Protein AF-A0A2S8FKN6-F1 (afdb_monomer_lite)

Secondary structure (DSSP, 8-state):
----HHHHT-HHHHHHHHHHHHHHHHHHHHHHHHHHHHHHHHHHS-PPPPPPHHHHHHHHHHHHSPPPTTSPPPPHHHHHHHHHHHHH-TTT-TT-HHHHHHHHHHHHHHHHHHHHHHHHS-HHHHHHHHHHHTTS-TTT-HHHHHHHHHHHHHHHHHHT-HHHHHHHHHHHHHS------

Sequence (181 aa):
MKINKPAIRSAKFQVSLMAGAIVGAAVLAIVAIMVREVFFEKYVHETFPPITTNISERAEHLLQFPPPVTAQPISANEVDALYDFYLQNQKFDPKGRLAAQLFATNSEHTFERCCRTLVIGDYDQRRRALRMLSFANINQHPTEIRRLLDYARRKAERRSEDDLVSVADQLLAQIPQGTTP

Organism: NCBI:txid124

pLDDT: mean 87.01, std 11.98, range [43.06, 98.06]

Radius of gyration: 25.17 Å; chains: 1; bounding box: 73×27×74 Å

Foldseek 3Di:
DDDDPVVCVDPVNVVVVVVVVVVVVVVVVVVCVVVCCVPCLVVQADDFDDQDPVLVVVLVCCVVDPDPPPDDQQDLVSLSNNLSVQLVDVPSCPPLSSLLSSCVRPVPSLLVVLLSCLVRHDPSSVVSSLVSLLSHDCVVCVPSSLVSLVVSLVVCVVVVVVVSVVSSVVSNVVRPPPDDD

Structure (mmCIF, N/CA/C/O backbone):
data_AF-A0A2S8FKN6-F1
#
_entry.id   AF-A0A2S8FKN6-F1
#
loop_
_atom_site.group_PDB
_atom_site.id
_atom_site.type_symbol
_atom_site.label_atom_id
_atom_site.label_alt_id
_atom_site.label_comp_id
_atom_site.label_asym_id
_atom_site.label_entity_id
_atom_site.label_seq_id
_atom_site.pdbx_PDB_ins_code
_atom_site.Cartn_x
_atom_site.Cartn_y
_atom_site.Cartn_z
_atom_site.occupancy
_atom_site.B_iso_or_equiv
_atom_site.auth_seq_id
_atom_site.auth_comp_id
_atom_site.auth_asym_id
_atom_site.auth_atom_id
_atom_site.pdbx_PDB_model_num
ATOM 1 N N . MET A 1 1 ? 46.612 9.995 -34.945 1.00 48.16 1 MET A N 1
ATOM 2 C CA . MET A 1 1 ? 46.085 9.126 -36.022 1.00 48.16 1 MET A CA 1
ATOM 3 C C . MET A 1 1 ? 45.517 10.023 -37.126 1.00 48.16 1 MET A C 1
ATOM 5 O O . MET A 1 1 ? 44.559 10.735 -36.865 1.00 48.16 1 MET A O 1
ATOM 9 N N . LYS A 1 2 ? 46.163 10.118 -38.302 1.00 59.25 2 LYS A N 1
ATOM 10 C CA . LYS A 1 2 ? 45.696 10.974 -39.416 1.00 59.25 2 LYS A CA 1
ATOM 11 C C . LYS A 1 2 ? 44.563 10.251 -40.151 1.00 59.25 2 LYS A C 1
ATOM 13 O O . LYS A 1 2 ? 44.811 9.245 -40.805 1.00 59.25 2 LYS A O 1
ATOM 18 N N . ILE A 1 3 ? 43.327 10.730 -40.017 1.00 65.50 3 ILE A N 1
ATOM 19 C CA . ILE A 1 3 ? 42.176 10.144 -40.714 1.00 65.50 3 ILE A CA 1
ATOM 20 C C . ILE A 1 3 ? 42.219 10.599 -42.178 1.00 65.50 3 ILE A C 1
ATOM 22 O O . ILE A 1 3 ? 42.126 11.792 -42.474 1.00 65.50 3 ILE A O 1
ATOM 26 N N . ASN A 1 4 ? 42.382 9.654 -43.104 1.00 75.81 4 ASN A N 1
ATOM 27 C CA . ASN A 1 4 ? 42.387 9.939 -44.536 1.00 75.81 4 ASN A CA 1
ATOM 28 C C . ASN A 1 4 ? 40.990 10.394 -44.992 1.00 75.81 4 ASN A C 1
ATOM 30 O O . ASN A 1 4 ? 40.037 9.617 -44.980 1.00 75.81 4 ASN A O 1
ATOM 34 N N . LYS A 1 5 ? 40.884 11.647 -45.456 1.00 69.31 5 LYS A N 1
ATOM 35 C CA . LYS A 1 5 ? 39.651 12.268 -45.982 1.00 69.31 5 LYS A CA 1
ATOM 36 C C . LYS A 1 5 ? 38.851 11.413 -46.990 1.00 69.31 5 LYS A C 1
ATOM 38 O O . LYS A 1 5 ? 37.625 11.438 -46.892 1.00 69.31 5 LYS A O 1
ATOM 43 N N . PRO A 1 6 ? 39.455 10.640 -47.922 1.00 69.12 6 PRO A N 1
ATOM 44 C CA . PRO A 1 6 ? 38.672 9.790 -48.826 1.00 69.12 6 PRO A CA 1
ATOM 45 C C . PRO A 1 6 ? 38.021 8.582 -48.131 1.00 69.12 6 PRO A C 1
ATOM 47 O O . PRO A 1 6 ? 36.965 8.137 -48.570 1.00 69.12 6 PRO A O 1
ATOM 50 N N . ALA A 1 7 ? 38.579 8.087 -47.021 1.00 61.91 7 ALA A N 1
ATOM 51 C CA . ALA A 1 7 ? 38.004 6.962 -46.278 1.00 61.91 7 ALA A CA 1
ATOM 52 C C . ALA A 1 7 ? 36.680 7.334 -45.583 1.00 61.91 7 ALA A C 1
ATOM 54 O O . ALA A 1 7 ? 35.780 6.504 -45.488 1.00 61.91 7 ALA A O 1
ATOM 55 N N . ILE A 1 8 ? 36.526 8.603 -45.184 1.00 62.19 8 ILE A N 1
ATOM 56 C CA . ILE A 1 8 ? 35.313 9.142 -44.542 1.00 62.19 8 ILE A CA 1
ATOM 57 C C . ILE A 1 8 ? 34.116 9.169 -45.514 1.00 62.19 8 ILE A C 1
ATOM 59 O O . ILE A 1 8 ? 32.965 9.089 -45.090 1.00 62.19 8 ILE A O 1
ATOM 63 N N . ARG A 1 9 ? 34.369 9.251 -46.828 1.00 74.56 9 ARG A N 1
ATOM 64 C CA . ARG A 1 9 ? 33.327 9.260 -47.873 1.00 74.56 9 ARG A CA 1
ATOM 65 C C . ARG A 1 9 ? 32.947 7.866 -48.381 1.00 74.56 9 ARG A C 1
ATOM 67 O O . ARG A 1 9 ? 32.115 7.757 -49.274 1.00 74.56 9 ARG A O 1
ATOM 74 N N . SER A 1 10 ? 33.547 6.804 -47.846 1.00 83.06 10 SER A N 1
ATOM 75 C CA . SER A 1 10 ? 33.195 5.438 -48.231 1.00 83.06 10 SER A CA 1
ATOM 76 C C . SER A 1 10 ? 31.841 5.044 -47.640 1.00 83.06 10 SER A C 1
ATOM 78 O O . SER A 1 10 ? 31.646 5.140 -46.428 1.00 83.06 10 SER A O 1
ATOM 80 N N . ALA A 1 11 ? 30.936 4.525 -48.474 1.00 82.69 11 ALA A N 1
ATOM 81 C CA . ALA A 1 11 ? 29.628 4.030 -48.036 1.00 82.69 11 ALA A CA 1
ATOM 82 C C . ALA A 1 11 ? 29.749 2.983 -46.912 1.00 82.69 11 ALA A C 1
ATOM 84 O O . ALA A 1 11 ? 28.990 3.011 -45.948 1.00 82.69 11 ALA A O 1
ATOM 85 N N . LYS A 1 12 ? 30.767 2.111 -46.972 1.00 84.00 12 LYS A N 1
ATOM 86 C CA . LYS A 1 12 ? 31.028 1.110 -45.921 1.00 84.00 12 LYS A CA 1
ATOM 87 C C . LYS A 1 12 ? 31.374 1.757 -44.579 1.00 84.00 12 LYS A C 1
ATOM 89 O O . LYS A 1 12 ? 30.939 1.281 -43.535 1.00 84.00 12 LYS A O 1
ATOM 94 N N . PHE A 1 13 ? 32.146 2.844 -44.606 1.00 84.12 13 PHE A N 1
ATOM 95 C CA . PHE A 1 13 ? 32.510 3.578 -43.396 1.00 84.12 13 PHE A CA 1
ATOM 96 C C . PHE A 1 13 ? 31.301 4.315 -42.808 1.00 84.12 13 PHE A C 1
ATOM 98 O O . PHE A 1 13 ? 31.081 4.248 -41.604 1.00 84.12 13 PHE A O 1
ATOM 105 N N . GLN A 1 14 ? 30.479 4.946 -43.652 1.00 85.94 14 GLN A N 1
ATOM 106 C CA . GLN A 1 14 ? 29.254 5.627 -43.217 1.00 85.94 14 GLN A CA 1
ATOM 107 C C . GLN A 1 14 ? 28.244 4.661 -42.583 1.00 85.94 14 GLN A C 1
ATOM 109 O O . GLN A 1 14 ? 27.718 4.951 -41.512 1.00 85.94 14 GLN A O 1
ATOM 114 N N . VAL A 1 15 ? 28.033 3.486 -43.188 1.00 90.44 15 VAL A N 1
ATOM 115 C CA . VAL A 1 15 ? 27.159 2.440 -42.627 1.00 90.44 15 VAL A CA 1
ATOM 116 C C . VAL A 1 15 ? 27.703 1.920 -41.296 1.00 90.44 15 VAL A C 1
ATOM 118 O O . VAL A 1 15 ? 26.944 1.798 -40.340 1.00 90.44 15 VAL A O 1
ATOM 121 N N . SER A 1 16 ? 29.014 1.669 -41.200 1.00 90.69 16 SER A N 1
ATOM 122 C CA . SER A 1 16 ? 29.651 1.239 -39.946 1.00 90.69 16 SER A CA 1
ATOM 123 C C . SER A 1 16 ? 29.496 2.283 -38.833 1.00 90.69 16 SER A C 1
ATOM 125 O O . SER A 1 16 ? 29.167 1.945 -37.698 1.00 90.69 16 SER A O 1
ATOM 127 N N . LEU A 1 17 ? 29.649 3.568 -39.167 1.00 89.56 17 LEU A N 1
ATOM 128 C CA . LEU A 1 17 ? 29.486 4.663 -38.215 1.00 89.56 17 LEU A CA 1
ATOM 129 C C . LEU A 1 17 ? 28.030 4.813 -37.748 1.00 89.56 17 LEU A C 1
ATOM 131 O O . LEU A 1 17 ? 27.798 4.984 -36.553 1.00 89.56 17 LEU A O 1
ATOM 135 N N . MET A 1 18 ? 27.050 4.688 -38.652 1.00 92.62 18 MET A N 1
ATOM 136 C CA . MET A 1 18 ? 25.630 4.672 -38.275 1.00 92.62 18 MET A CA 1
ATOM 137 C C . MET A 1 18 ? 25.290 3.472 -37.391 1.00 92.62 18 MET A C 1
ATOM 139 O O . MET A 1 18 ? 24.639 3.644 -36.364 1.00 92.62 18 MET A O 1
ATOM 143 N N . ALA A 1 19 ? 25.761 2.273 -37.746 1.00 93.38 19 ALA A N 1
ATOM 144 C CA . ALA A 1 19 ? 25.555 1.078 -36.935 1.00 93.38 19 ALA A CA 1
ATOM 145 C C . ALA A 1 19 ? 26.158 1.252 -35.533 1.00 93.38 19 ALA A C 1
ATOM 147 O O . ALA A 1 19 ? 25.482 0.993 -34.541 1.00 93.38 19 ALA A O 1
ATOM 148 N N . GLY A 1 20 ? 27.385 1.773 -35.438 1.00 95.62 20 GLY A N 1
ATOM 149 C CA . GLY A 1 20 ? 28.032 2.076 -34.162 1.00 95.62 20 GLY A CA 1
ATOM 150 C C . GLY A 1 20 ? 27.253 3.090 -33.322 1.00 95.62 20 GLY A C 1
ATOM 151 O O . GLY A 1 20 ? 27.083 2.882 -32.124 1.00 95.62 20 GLY A O 1
ATOM 152 N N . ALA A 1 21 ? 26.722 4.148 -33.941 1.00 94.31 21 ALA A N 1
ATOM 153 C CA . ALA A 1 21 ? 25.899 5.138 -33.249 1.00 94.31 21 ALA A CA 1
ATOM 154 C C . ALA A 1 21 ? 24.586 4.536 -32.718 1.00 94.31 21 ALA A C 1
ATOM 156 O O . ALA A 1 21 ? 24.214 4.799 -31.576 1.00 94.31 21 ALA A O 1
ATOM 157 N N . ILE A 1 22 ? 23.913 3.695 -33.511 1.00 95.25 22 ILE A N 1
ATOM 158 C CA . ILE A 1 22 ? 22.673 3.014 -33.107 1.00 95.25 22 ILE A CA 1
ATOM 159 C C . ILE A 1 22 ? 22.940 2.049 -31.950 1.00 95.25 22 ILE A C 1
ATOM 161 O O . ILE A 1 22 ? 22.231 2.085 -30.945 1.00 95.25 22 ILE A O 1
ATOM 165 N N . VAL A 1 23 ? 23.981 1.218 -32.060 1.00 96.50 23 VAL A N 1
ATOM 166 C CA . VAL A 1 23 ? 24.373 0.289 -30.991 1.00 96.50 23 VAL A CA 1
ATOM 167 C C . VAL A 1 23 ? 24.740 1.060 -29.725 1.00 96.50 23 VAL A C 1
ATOM 169 O O . VAL A 1 23 ? 24.262 0.721 -28.646 1.00 96.50 23 VAL A O 1
ATOM 172 N N . GLY A 1 24 ? 25.519 2.138 -29.846 1.00 96.12 24 GLY A N 1
ATOM 173 C CA . GLY A 1 24 ? 25.870 2.999 -28.718 1.00 96.12 24 GLY A CA 1
ATOM 174 C C . GLY A 1 24 ? 24.646 3.614 -28.035 1.00 96.12 24 GLY A C 1
ATOM 175 O O . GLY A 1 24 ? 24.559 3.596 -26.810 1.00 96.12 24 GLY A O 1
ATOM 176 N N . ALA A 1 25 ? 23.668 4.094 -28.809 1.00 95.62 25 ALA A N 1
ATOM 177 C CA . ALA A 1 25 ? 22.418 4.629 -28.274 1.00 95.62 25 ALA A CA 1
ATOM 178 C C . ALA A 1 25 ? 21.583 3.555 -27.557 1.00 95.62 25 ALA A C 1
ATOM 180 O O . ALA A 1 25 ? 21.073 3.809 -26.468 1.00 95.62 25 ALA A O 1
ATOM 181 N N . ALA A 1 26 ? 21.482 2.350 -28.125 1.00 95.19 26 ALA A N 1
ATOM 182 C CA . ALA A 1 26 ? 20.774 1.235 -27.500 1.00 95.19 26 ALA A CA 1
ATOM 183 C C . ALA A 1 26 ? 21.429 0.820 -26.173 1.00 95.19 26 ALA A C 1
ATOM 185 O O . ALA A 1 26 ? 20.739 0.652 -25.169 1.00 95.19 26 ALA A O 1
ATOM 186 N N . VAL A 1 27 ? 22.762 0.726 -26.140 1.00 96.00 27 VAL A N 1
ATOM 187 C CA . VAL A 1 27 ? 23.516 0.428 -24.914 1.00 96.00 27 VAL A CA 1
ATOM 188 C C . VAL A 1 27 ? 23.299 1.517 -23.864 1.00 96.00 27 VAL A C 1
ATOM 190 O O . VAL A 1 27 ? 22.996 1.195 -22.719 1.00 96.00 27 VAL A O 1
ATOM 193 N N . LEU A 1 28 ? 23.384 2.798 -24.239 1.00 94.31 28 LEU A N 1
ATOM 194 C CA . LEU A 1 28 ? 23.114 3.907 -23.320 1.00 94.31 28 LEU A CA 1
ATOM 195 C C 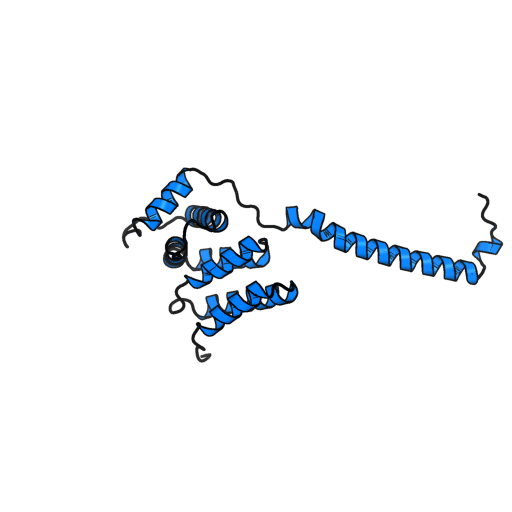. LEU A 1 28 ? 21.683 3.879 -22.776 1.00 94.31 28 LEU A C 1
ATOM 197 O O . LEU A 1 28 ? 21.492 4.141 -21.593 1.00 94.31 28 LEU A O 1
ATOM 201 N N . ALA A 1 29 ? 20.691 3.533 -23.599 1.00 91.88 29 ALA A N 1
ATOM 202 C CA . ALA A 1 29 ? 19.306 3.398 -23.156 1.00 91.88 29 ALA A CA 1
ATOM 203 C C . ALA A 1 29 ? 19.140 2.260 -22.137 1.00 91.88 29 ALA A C 1
ATOM 205 O O . ALA A 1 29 ? 18.511 2.459 -21.101 1.00 91.88 29 ALA A O 1
ATOM 206 N N . ILE A 1 30 ? 19.749 1.096 -22.388 1.00 90.69 30 ILE A N 1
ATOM 207 C CA . ILE A 1 30 ? 19.734 -0.038 -21.452 1.00 90.69 30 ILE A CA 1
ATOM 208 C C . ILE A 1 30 ? 20.411 0.351 -20.136 1.00 90.69 30 ILE A C 1
ATOM 210 O O . ILE A 1 30 ? 19.827 0.167 -19.071 1.00 90.69 30 ILE A O 1
ATOM 214 N N . VAL A 1 31 ? 21.605 0.948 -20.199 1.00 89.75 31 VAL A N 1
ATOM 215 C CA . VAL A 1 31 ? 22.325 1.420 -19.008 1.00 89.75 31 VAL A CA 1
ATOM 216 C C . VAL A 1 31 ? 21.492 2.453 -18.255 1.00 89.75 31 VAL A C 1
ATOM 218 O O . VAL A 1 31 ? 21.378 2.353 -17.041 1.00 89.75 31 VAL A O 1
ATOM 221 N N . ALA A 1 32 ? 20.856 3.405 -18.941 1.00 86.94 32 ALA A N 1
ATOM 222 C CA . ALA A 1 32 ? 19.989 4.389 -18.301 1.00 86.94 32 ALA A CA 1
ATOM 223 C C . ALA A 1 32 ? 18.798 3.734 -17.589 1.00 86.94 32 ALA A C 1
ATOM 225 O O . ALA A 1 32 ? 18.455 4.164 -16.494 1.00 86.94 32 ALA A O 1
ATOM 226 N N . ILE A 1 33 ? 18.196 2.686 -18.161 1.00 84.00 33 ILE A N 1
ATOM 227 C CA . ILE A 1 33 ? 17.120 1.922 -17.513 1.00 84.00 33 ILE A CA 1
ATOM 228 C C . ILE A 1 33 ? 17.646 1.187 -16.272 1.00 84.00 33 ILE A C 1
ATOM 230 O O . ILE A 1 33 ? 17.053 1.321 -15.206 1.00 84.00 33 ILE A O 1
ATOM 234 N N . MET A 1 34 ? 18.785 0.494 -16.369 1.00 82.06 34 MET A N 1
ATOM 235 C CA . MET A 1 34 ? 19.375 -0.235 -15.234 1.00 82.06 34 MET A CA 1
ATOM 236 C C . MET A 1 34 ? 19.823 0.704 -14.103 1.00 82.06 34 MET A C 1
ATOM 238 O O . MET A 1 34 ? 19.629 0.426 -12.925 1.00 82.06 34 MET A O 1
ATOM 242 N N . VAL A 1 35 ? 20.413 1.847 -14.455 1.00 82.00 35 VAL A N 1
ATOM 243 C CA . VAL A 1 35 ? 20.873 2.865 -13.502 1.00 82.00 35 VAL A CA 1
ATOM 244 C C . VAL A 1 35 ? 19.690 3.638 -12.918 1.00 82.00 35 VAL A C 1
ATOM 246 O O . VAL A 1 35 ? 19.781 4.126 -11.791 1.00 82.00 35 VAL A O 1
ATOM 249 N N . ARG A 1 36 ? 18.568 3.738 -13.648 1.00 75.56 36 ARG A N 1
ATOM 250 C CA . ARG A 1 36 ? 17.374 4.438 -13.172 1.00 75.56 36 ARG A CA 1
ATOM 251 C C . ARG A 1 36 ? 16.835 3.808 -11.899 1.00 75.56 36 ARG A C 1
ATOM 253 O O . ARG A 1 36 ? 16.503 4.551 -10.983 1.00 75.56 36 ARG A O 1
ATOM 260 N N . GLU A 1 37 ? 16.766 2.484 -11.836 1.00 65.00 37 GLU A N 1
ATOM 261 C CA . GLU A 1 37 ? 16.341 1.786 -10.621 1.00 65.00 37 GLU A CA 1
ATOM 262 C C . GLU A 1 37 ? 17.295 2.125 -9.470 1.00 65.00 37 GLU A C 1
ATOM 264 O O . GLU A 1 37 ? 16.879 2.724 -8.487 1.00 65.00 37 GLU A O 1
ATOM 269 N N . VAL A 1 38 ? 18.605 1.945 -9.648 1.00 67.38 38 VAL A N 1
ATOM 270 C CA . VAL A 1 38 ? 19.590 2.181 -8.574 1.00 67.38 38 VAL A CA 1
ATOM 271 C C . VAL A 1 38 ? 19.610 3.629 -8.058 1.00 67.38 38 VAL A C 1
ATOM 273 O O . VAL A 1 38 ? 19.702 3.857 -6.851 1.00 67.38 38 VAL A O 1
ATOM 276 N N . PHE A 1 39 ? 19.547 4.627 -8.944 1.00 65.81 39 PHE A N 1
ATOM 277 C CA . PHE A 1 39 ? 19.651 6.032 -8.536 1.00 65.81 39 PHE A CA 1
ATOM 278 C C . PHE A 1 39 ? 18.315 6.641 -8.133 1.00 65.81 39 PHE A C 1
ATOM 280 O O . PHE A 1 39 ? 18.270 7.371 -7.146 1.00 65.81 39 PHE A O 1
ATOM 287 N N . PHE A 1 40 ? 17.236 6.386 -8.877 1.00 66.25 40 PHE A N 1
ATOM 288 C CA . PHE A 1 40 ? 15.959 7.042 -8.600 1.00 66.25 40 PHE A CA 1
ATOM 289 C C . PHE A 1 40 ? 15.163 6.333 -7.518 1.00 66.25 40 PHE A C 1
ATOM 291 O O . PHE A 1 40 ? 14.402 7.020 -6.845 1.00 66.25 40 PHE A O 1
ATOM 298 N N . GLU A 1 41 ? 15.349 5.033 -7.268 1.00 58.34 41 GLU A N 1
ATOM 299 C CA . GLU A 1 41 ? 14.644 4.368 -6.168 1.00 58.34 41 GLU A CA 1
ATOM 300 C C . GLU A 1 41 ? 14.886 5.080 -4.836 1.00 58.34 41 GLU A C 1
ATOM 302 O O . GLU A 1 41 ? 13.937 5.319 -4.096 1.00 58.34 41 GLU A O 1
ATOM 307 N N . LYS A 1 42 ? 16.111 5.535 -4.555 1.00 60.50 42 LYS A N 1
ATOM 308 C CA . LYS A 1 42 ? 16.391 6.263 -3.308 1.00 60.50 42 LYS A CA 1
ATOM 309 C C . LYS A 1 42 ? 15.614 7.582 -3.173 1.00 60.50 42 LYS A C 1
ATOM 311 O O . LYS A 1 42 ? 15.348 8.008 -2.054 1.00 60.50 42 LYS A O 1
ATOM 316 N N . TYR A 1 43 ? 15.275 8.235 -4.284 1.00 63.38 43 TYR A N 1
ATOM 317 C CA . TYR A 1 43 ? 14.593 9.537 -4.288 1.00 63.38 43 TYR A CA 1
ATOM 318 C C . TYR A 1 43 ? 13.092 9.450 -4.576 1.00 63.38 43 TYR A C 1
ATOM 320 O O . TYR A 1 43 ? 12.373 10.417 -4.343 1.00 63.38 43 TYR A O 1
ATOM 328 N N . VAL A 1 44 ? 12.622 8.323 -5.111 1.00 63.34 44 VAL A N 1
ATOM 329 C CA . VAL A 1 44 ? 11.212 8.094 -5.447 1.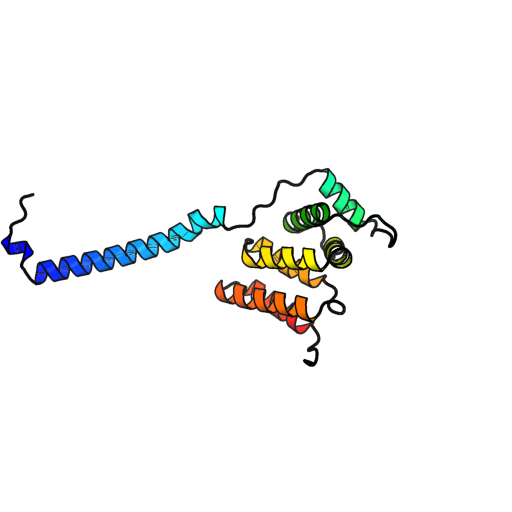00 63.34 44 VAL A CA 1
ATOM 330 C C . VAL A 1 44 ? 10.498 7.335 -4.334 1.00 63.34 44 VAL A C 1
ATOM 332 O O . VAL A 1 44 ? 9.300 7.548 -4.155 1.00 63.34 44 VAL A O 1
ATOM 335 N N . HIS A 1 45 ? 11.203 6.485 -3.581 1.00 69.94 45 HIS A N 1
ATOM 336 C CA . HIS A 1 45 ? 10.586 5.745 -2.489 1.00 69.94 45 HIS A CA 1
ATOM 337 C C . HIS A 1 45 ? 10.169 6.656 -1.341 1.00 69.94 45 HIS A C 1
ATOM 339 O O . HIS A 1 45 ? 10.867 7.599 -0.965 1.00 69.94 45 HIS A O 1
ATOM 345 N N . GLU A 1 46 ? 9.014 6.334 -0.769 1.00 74.44 46 GLU A N 1
ATOM 346 C CA . GLU A 1 46 ? 8.544 6.974 0.447 1.00 74.44 46 GLU A CA 1
ATOM 347 C C . GLU A 1 46 ? 9.524 6.693 1.592 1.00 74.44 46 GLU A C 1
ATOM 349 O O . GLU A 1 46 ? 9.740 5.544 1.986 1.00 74.44 46 GLU A O 1
ATOM 354 N N . THR A 1 47 ? 10.155 7.751 2.101 1.00 78.44 47 THR A N 1
ATOM 355 C CA . THR A 1 47 ? 11.007 7.684 3.284 1.00 78.44 47 THR A CA 1
ATOM 356 C C . THR A 1 47 ? 10.181 8.028 4.512 1.00 78.44 47 THR A C 1
ATOM 358 O O . THR A 1 47 ? 9.559 9.088 4.587 1.00 78.44 47 THR A O 1
ATOM 361 N N . PHE A 1 48 ? 10.186 7.125 5.488 1.00 78.19 48 PHE A N 1
ATOM 362 C CA . PHE A 1 48 ? 9.523 7.354 6.763 1.00 78.19 48 PHE A CA 1
ATOM 363 C C . PHE A 1 48 ? 10.523 7.891 7.791 1.00 78.19 48 PHE A C 1
ATOM 365 O O . PHE A 1 48 ? 11.657 7.399 7.853 1.00 78.19 48 PHE A O 1
ATOM 372 N N . PRO A 1 49 ? 10.143 8.899 8.593 1.00 80.31 49 PRO A N 1
ATOM 373 C CA . PRO A 1 49 ? 10.989 9.381 9.671 1.00 80.31 49 PRO A CA 1
ATOM 374 C C . PRO A 1 49 ? 11.201 8.282 10.728 1.00 80.31 49 PRO A C 1
ATOM 376 O O . PRO A 1 49 ? 10.359 7.385 10.873 1.00 80.31 49 PRO A O 1
ATOM 379 N N . PRO A 1 50 ? 12.311 8.341 11.488 1.00 82.38 50 PRO A N 1
ATOM 380 C CA . PRO A 1 50 ? 12.525 7.426 12.597 1.00 82.38 50 PRO A CA 1
ATOM 381 C C . PRO A 1 50 ? 11.394 7.562 13.620 1.00 82.38 50 PRO A C 1
ATOM 383 O O . PRO A 1 50 ? 10.962 8.667 13.957 1.00 82.38 50 PRO A O 1
ATOM 386 N N . ILE A 1 51 ? 10.929 6.4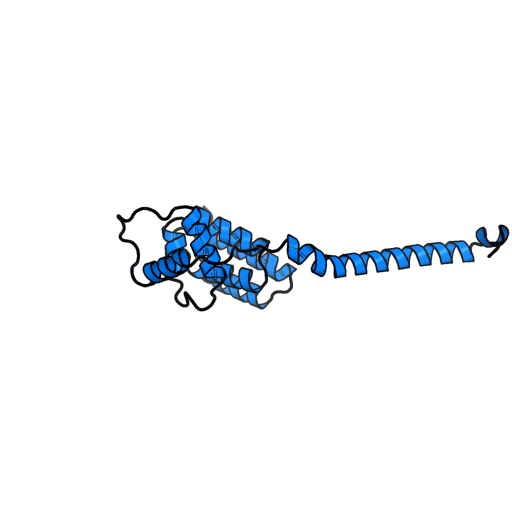20 14.120 1.00 82.19 51 ILE A N 1
ATOM 387 C CA . ILE A 1 51 ? 9.856 6.348 15.111 1.00 82.19 51 ILE A CA 1
ATOM 388 C C . ILE A 1 51 ? 10.322 6.995 16.416 1.00 82.19 51 ILE A C 1
ATOM 390 O O . ILE A 1 51 ? 11.366 6.637 16.963 1.00 82.19 51 ILE A O 1
ATOM 394 N N . THR A 1 52 ? 9.522 7.919 16.941 1.00 81.88 52 THR A N 1
ATOM 395 C CA . THR A 1 52 ? 9.730 8.486 18.276 1.00 81.88 52 THR A CA 1
ATOM 396 C C . THR A 1 52 ? 9.057 7.611 19.336 1.00 81.88 52 THR A C 1
ATOM 398 O O . THR A 1 52 ? 7.986 7.053 19.099 1.00 81.88 52 THR A O 1
ATOM 401 N N . THR A 1 53 ? 9.653 7.520 20.530 1.00 80.94 53 THR A N 1
ATOM 402 C CA . THR A 1 53 ? 9.147 6.687 21.642 1.00 80.94 53 THR A CA 1
ATOM 403 C C . THR A 1 53 ? 7.698 7.012 22.026 1.00 80.94 53 THR A C 1
ATOM 405 O O . THR A 1 53 ? 6.915 6.121 22.340 1.00 80.94 53 THR A O 1
ATOM 408 N N . ASN A 1 54 ? 7.304 8.284 21.920 1.00 89.19 54 ASN A N 1
ATOM 409 C CA . ASN A 1 54 ? 5.939 8.726 22.213 1.00 89.19 54 ASN A CA 1
ATOM 410 C C . ASN A 1 54 ? 4.908 8.060 21.278 1.00 89.19 54 ASN A C 1
ATOM 412 O O . ASN A 1 54 ? 3.850 7.619 21.716 1.00 89.19 54 ASN A O 1
ATOM 416 N N . ILE A 1 55 ? 5.232 7.908 19.991 1.00 90.56 55 ILE A N 1
ATOM 417 C CA . ILE A 1 55 ? 4.310 7.314 19.015 1.00 90.56 55 ILE A CA 1
ATOM 418 C C . ILE A 1 55 ? 4.167 5.807 19.219 1.00 90.56 55 ILE A C 1
ATOM 420 O O . ILE A 1 55 ? 3.058 5.292 19.091 1.00 90.56 55 ILE A O 1
ATOM 424 N N . SER A 1 56 ? 5.242 5.100 19.583 1.00 89.19 56 SER A N 1
ATOM 425 C CA . SER A 1 56 ? 5.142 3.674 19.916 1.00 89.19 56 SER A CA 1
ATOM 426 C C . SER A 1 56 ? 4.277 3.440 21.155 1.00 89.19 56 SER A C 1
ATOM 428 O O . SER A 1 56 ? 3.366 2.617 21.106 1.00 89.19 56 SER A O 1
ATOM 430 N N . GLU A 1 57 ? 4.487 4.211 22.227 1.00 90.19 57 GLU A N 1
ATOM 431 C CA . GLU A 1 57 ? 3.667 4.126 23.447 1.00 90.19 57 GLU A CA 1
ATOM 432 C C . GLU A 1 57 ? 2.201 4.457 23.150 1.00 90.19 57 GLU A C 1
ATOM 434 O O . GLU A 1 57 ? 1.281 3.775 23.608 1.00 90.19 57 GLU A O 1
ATOM 439 N N . ARG A 1 58 ? 1.969 5.475 22.315 1.00 89.00 58 ARG A N 1
ATOM 440 C CA . ARG A 1 58 ? 0.629 5.848 21.872 1.00 89.00 58 ARG A CA 1
ATOM 441 C C . ARG A 1 58 ? -0.039 4.735 21.070 1.00 89.00 58 ARG A C 1
ATOM 443 O O . ARG A 1 58 ? -1.197 4.420 21.336 1.00 89.00 58 ARG A O 1
ATOM 450 N N . ALA A 1 59 ? 0.667 4.119 20.125 1.00 89.69 59 ALA A N 1
ATOM 451 C CA . ALA A 1 59 ? 0.152 3.001 19.341 1.00 89.69 59 ALA A CA 1
ATOM 452 C C . ALA A 1 59 ? -0.203 1.801 20.234 1.00 89.69 59 ALA A C 1
ATOM 454 O O . ALA A 1 59 ? -1.257 1.188 20.054 1.00 89.69 59 ALA A O 1
ATOM 455 N N . GLU A 1 60 ? 0.633 1.488 21.228 1.00 90.12 60 GLU A N 1
ATOM 456 C CA . GLU A 1 60 ? 0.376 0.414 22.196 1.00 90.12 60 GLU A CA 1
ATOM 457 C C . GLU A 1 60 ? -0.856 0.707 23.046 1.00 90.12 60 GLU A C 1
ATOM 459 O O . GLU A 1 60 ? -1.719 -0.159 23.213 1.00 90.12 60 GLU A O 1
ATOM 464 N N . HIS A 1 61 ? -0.977 1.946 23.524 1.00 88.56 61 HIS A N 1
ATOM 465 C CA . HIS A 1 61 ? -2.142 2.384 24.275 1.00 88.56 61 HIS A CA 1
ATOM 466 C C . HIS A 1 61 ? -3.424 2.230 23.450 1.00 88.56 61 HIS A C 1
ATOM 468 O O . HIS A 1 61 ? -4.418 1.721 23.960 1.00 88.56 61 HIS A O 1
ATOM 474 N N . LEU A 1 62 ? -3.410 2.617 22.172 1.00 86.94 62 LEU A N 1
ATOM 475 C CA . LEU A 1 62 ? -4.568 2.484 21.283 1.00 86.94 62 LEU A CA 1
ATOM 476 C C . LEU A 1 62 ? -4.948 1.018 21.004 1.00 86.94 62 LEU A C 1
ATOM 478 O O . LEU A 1 62 ? -6.131 0.697 20.899 1.00 86.94 62 LEU A O 1
ATOM 482 N N . LEU A 1 63 ? -3.975 0.100 20.947 1.00 86.94 63 LEU A N 1
ATOM 483 C CA . LEU A 1 63 ? -4.252 -1.335 20.793 1.00 86.94 63 LEU A CA 1
ATOM 484 C C . LEU A 1 63 ? -4.953 -1.958 22.010 1.00 86.94 63 LEU A C 1
ATOM 486 O O . LEU A 1 63 ? -5.723 -2.919 21.854 1.00 86.94 63 LEU A O 1
ATOM 490 N N . GLN A 1 64 ? -4.632 -1.464 23.208 1.00 85.56 64 GLN A N 1
ATOM 491 C CA . GLN A 1 64 ? -5.171 -1.956 24.478 1.00 85.56 64 GLN A CA 1
ATOM 492 C C . GLN A 1 64 ? -6.497 -1.279 24.831 1.00 85.56 64 GLN A C 1
ATOM 494 O O . GLN A 1 64 ? -7.443 -1.949 25.247 1.00 85.56 64 GLN A O 1
ATOM 499 N N . PHE A 1 65 ? -6.570 0.034 24.620 1.00 82.31 65 PHE A N 1
ATOM 500 C CA . PHE A 1 65 ? -7.684 0.890 24.996 1.00 82.31 65 PHE A CA 1
ATOM 501 C C . PHE A 1 65 ? -8.151 1.675 23.767 1.00 82.31 65 PHE A C 1
ATOM 503 O O . PHE A 1 65 ? -7.616 2.756 23.490 1.00 82.31 65 PHE A O 1
ATOM 510 N N . PRO A 1 66 ? -9.146 1.162 23.019 1.00 74.06 66 PRO A N 1
ATOM 511 C CA . PRO A 1 66 ? -9.757 1.951 21.963 1.00 74.06 66 PRO A CA 1
ATOM 512 C C . PRO A 1 66 ? -10.301 3.250 22.578 1.00 74.06 66 PRO A C 1
ATOM 514 O O . PRO A 1 66 ? -10.880 3.212 23.671 1.00 74.06 66 PRO A O 1
ATOM 517 N N . PRO A 1 67 ? -10.090 4.406 21.929 1.00 68.75 67 PRO A N 1
ATOM 518 C CA . PRO A 1 67 ? -10.477 5.684 22.491 1.00 68.75 67 PRO A CA 1
ATOM 519 C C . PRO A 1 67 ? -11.992 5.688 22.715 1.00 68.75 67 PRO A C 1
ATOM 521 O O . PRO A 1 67 ? -12.741 5.233 21.842 1.00 68.75 67 PRO A O 1
ATOM 524 N N . PRO A 1 68 ? -12.473 6.181 23.869 1.00 69.81 68 PRO A N 1
ATOM 525 C CA . PRO A 1 68 ? -13.900 6.388 24.052 1.00 69.81 68 PRO A CA 1
ATOM 526 C C . PRO A 1 68 ? -14.419 7.335 22.965 1.00 69.81 68 PRO A C 1
ATOM 528 O O . PRO A 1 68 ? -13.691 8.205 22.493 1.00 69.81 68 PRO A O 1
ATOM 531 N N . VAL A 1 69 ? -15.697 7.204 22.601 1.00 64.25 69 VAL A N 1
ATOM 532 C CA . VAL A 1 69 ? -16.357 8.036 21.569 1.00 64.25 69 VAL A CA 1
ATOM 533 C C . VAL A 1 69 ? -16.215 9.545 21.853 1.00 64.25 69 VAL A C 1
ATOM 535 O O . VAL A 1 69 ? -16.292 10.363 20.947 1.00 64.25 69 VAL A O 1
ATOM 538 N N . THR A 1 70 ? -15.971 9.913 23.113 1.00 57.28 70 THR A N 1
ATOM 539 C CA . THR A 1 70 ? -15.783 11.283 23.608 1.00 57.28 70 THR A CA 1
ATOM 540 C C . THR A 1 70 ? -14.320 11.724 23.751 1.00 57.28 70 THR A C 1
ATOM 542 O O . THR A 1 70 ? -14.068 12.822 24.248 1.00 57.28 70 THR A O 1
ATOM 545 N N . ALA A 1 71 ? -13.343 10.896 23.369 1.00 68.19 71 ALA A N 1
ATOM 546 C CA . ALA A 1 71 ? -11.932 11.269 23.416 1.00 68.19 71 ALA A CA 1
ATOM 547 C C . ALA A 1 71 ? -11.623 12.424 22.455 1.00 68.19 71 ALA A C 1
ATOM 549 O O . ALA A 1 71 ? -12.294 12.604 21.438 1.00 68.19 71 ALA A O 1
ATOM 550 N N . GLN A 1 72 ? -10.567 13.183 22.761 1.00 67.06 72 GLN A N 1
ATOM 551 C CA . GLN A 1 72 ? -10.040 14.157 21.810 1.00 67.06 72 GLN A CA 1
ATOM 552 C C . GLN A 1 72 ? -9.704 13.456 20.482 1.00 67.06 72 GLN A C 1
ATOM 554 O O . GLN A 1 72 ? -9.075 12.392 20.505 1.00 67.06 72 GLN A O 1
ATOM 559 N N . PRO A 1 73 ? -10.124 14.028 19.341 1.00 73.19 73 PRO A N 1
ATOM 560 C CA . PRO A 1 73 ? -9.854 13.446 18.037 1.00 73.19 73 PRO A CA 1
ATOM 561 C C . PRO A 1 73 ? -8.344 13.383 17.790 1.00 73.19 73 PRO A C 1
ATOM 563 O O . PRO A 1 73 ? -7.611 14.319 18.116 1.00 73.19 73 PRO A O 1
ATOM 566 N N . ILE A 1 74 ? -7.888 12.273 17.207 1.00 80.94 74 ILE A N 1
ATOM 567 C CA . ILE A 1 74 ? -6.493 12.087 16.794 1.00 80.94 74 ILE A CA 1
ATOM 568 C C . ILE A 1 74 ? -6.180 13.152 15.740 1.00 80.94 74 ILE A C 1
ATOM 570 O O . ILE A 1 74 ? -6.893 13.275 14.741 1.00 80.94 74 ILE A O 1
ATOM 574 N N . SER A 1 75 ? -5.134 13.945 15.969 1.00 86.75 75 SER A N 1
ATOM 575 C CA . SER A 1 75 ? -4.738 14.988 15.015 1.00 86.75 75 SER A CA 1
ATOM 576 C C . SER A 1 75 ? -4.220 14.374 13.707 1.00 86.75 75 SER A C 1
ATOM 578 O O . SER A 1 75 ? -3.700 13.261 13.713 1.00 86.75 75 SER A O 1
ATOM 580 N N . ALA A 1 76 ? -4.289 15.099 12.584 1.00 86.00 76 ALA A N 1
ATOM 581 C CA . ALA A 1 76 ? -3.768 14.603 11.301 1.00 86.00 76 ALA A CA 1
ATOM 582 C C . ALA A 1 76 ? -2.279 14.203 11.381 1.00 86.00 76 ALA A C 1
ATOM 584 O O . ALA A 1 76 ? -1.899 13.139 10.901 1.00 86.00 76 ALA A O 1
ATOM 585 N N . ASN A 1 77 ? -1.461 14.991 12.089 1.00 88.94 77 ASN A N 1
ATOM 586 C CA . ASN A 1 77 ? -0.044 14.684 12.318 1.00 88.94 77 ASN A CA 1
ATOM 587 C C . ASN A 1 77 ? 0.156 13.396 13.134 1.00 88.94 77 ASN A C 1
ATOM 589 O O . ASN A 1 77 ? 1.119 12.662 12.925 1.00 88.94 77 ASN A O 1
ATOM 593 N N . GLU A 1 78 ? -0.738 13.124 14.085 1.00 90.06 78 GLU A N 1
ATOM 594 C CA . GLU A 1 78 ? -0.702 11.895 14.880 1.00 90.06 78 GLU A CA 1
ATOM 595 C C . GLU A 1 78 ? -1.163 10.690 14.047 1.00 90.06 78 GLU A C 1
ATOM 597 O O . GLU A 1 78 ? -0.555 9.628 14.151 1.00 90.06 78 GLU A O 1
ATOM 602 N N . VAL A 1 79 ? -2.160 10.855 13.164 1.00 91.38 79 VAL A N 1
ATOM 603 C CA . VAL A 1 79 ? -2.542 9.825 12.179 1.00 91.38 79 VAL A CA 1
ATOM 604 C C . VAL A 1 79 ? -1.360 9.491 11.269 1.00 91.38 79 VAL A C 1
ATOM 606 O O . VAL A 1 79 ? -1.072 8.311 11.091 1.00 91.38 79 VAL A O 1
ATOM 609 N N . ASP A 1 80 ? -0.647 10.495 10.750 1.00 92.81 80 ASP A N 1
ATOM 610 C CA . ASP A 1 80 ? 0.551 10.286 9.926 1.00 92.81 80 ASP A CA 1
ATOM 611 C C . ASP A 1 80 ? 1.624 9.499 10.680 1.00 92.81 80 ASP A C 1
ATOM 613 O O . ASP A 1 80 ? 2.131 8.496 10.183 1.00 92.81 80 ASP A O 1
ATOM 617 N N . ALA A 1 81 ? 1.927 9.895 11.915 1.00 93.38 81 ALA A N 1
ATOM 618 C CA . ALA A 1 81 ? 2.938 9.215 12.712 1.00 93.38 81 ALA A CA 1
ATOM 619 C C . ALA A 1 81 ? 2.547 7.765 13.057 1.00 93.38 81 ALA A C 1
ATOM 621 O O . ALA A 1 81 ? 3.389 6.867 13.011 1.00 93.38 81 ALA A O 1
ATOM 622 N N . LEU A 1 82 ? 1.272 7.513 13.371 1.00 94.62 82 LEU A N 1
ATOM 623 C CA . LEU A 1 82 ? 0.754 6.167 13.635 1.00 94.62 82 LEU A CA 1
ATOM 624 C C . LEU A 1 82 ? 0.711 5.304 12.366 1.00 94.62 82 LEU A C 1
ATOM 626 O O . LEU A 1 82 ? 0.9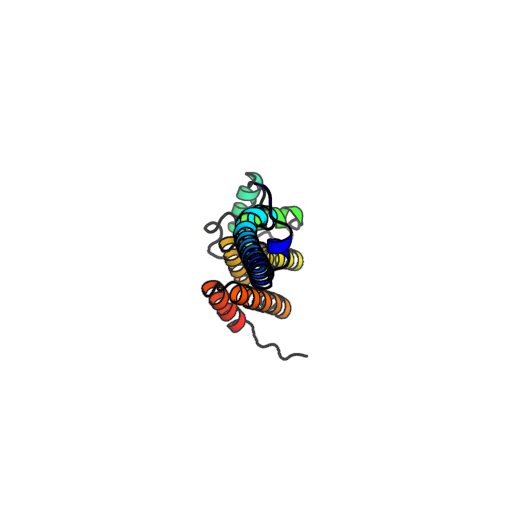81 4.104 12.433 1.00 94.62 82 LEU A O 1
ATOM 630 N N . TYR A 1 83 ? 0.406 5.902 11.214 1.00 95.44 83 TYR A N 1
ATOM 631 C CA . TYR A 1 83 ? 0.462 5.248 9.908 1.00 95.44 83 TYR A CA 1
ATOM 632 C C . TYR A 1 83 ? 1.893 4.817 9.569 1.00 95.44 83 TYR A C 1
ATOM 634 O O . TYR A 1 83 ? 2.142 3.656 9.236 1.00 95.44 83 TYR A O 1
ATOM 642 N N . ASP A 1 84 ? 2.848 5.730 9.730 1.00 95.06 84 ASP A N 1
ATOM 643 C CA . ASP A 1 84 ? 4.266 5.472 9.496 1.00 95.06 84 ASP A CA 1
ATOM 644 C C . ASP A 1 84 ? 4.781 4.383 10.446 1.00 95.06 84 ASP A C 1
ATOM 646 O O . ASP A 1 84 ? 5.494 3.466 10.030 1.00 95.06 84 ASP A O 1
ATOM 650 N N . PHE A 1 85 ? 4.361 4.428 11.713 1.00 94.69 85 PHE A N 1
ATOM 651 C CA . PHE A 1 85 ? 4.659 3.392 12.695 1.00 94.69 85 PHE A CA 1
ATOM 652 C C . PHE A 1 85 ? 4.094 2.023 12.288 1.00 94.69 85 PHE A C 1
ATOM 654 O O . PHE A 1 85 ? 4.810 1.020 12.363 1.00 94.69 85 PHE A O 1
ATOM 661 N N . TYR A 1 86 ? 2.846 1.969 11.813 1.00 95.00 86 TYR A N 1
ATOM 662 C CA . TYR A 1 86 ? 2.224 0.741 11.313 1.00 95.00 86 TYR A CA 1
ATOM 663 C C . TYR A 1 86 ? 3.009 0.154 10.132 1.00 95.00 86 TYR A C 1
ATOM 665 O O . TYR A 1 86 ? 3.312 -1.043 10.116 1.00 95.00 86 TYR A O 1
ATOM 673 N N . LEU A 1 87 ? 3.391 0.989 9.160 1.00 94.62 87 LEU A N 1
ATOM 674 C CA . LEU A 1 87 ? 4.170 0.545 8.006 1.00 94.62 87 LEU A CA 1
ATOM 675 C C . LEU A 1 87 ? 5.578 0.086 8.381 1.00 94.62 87 LEU A C 1
ATOM 677 O O . LEU A 1 87 ? 6.092 -0.835 7.756 1.00 94.62 87 LEU A O 1
ATOM 681 N N . GLN A 1 88 ? 6.209 0.673 9.390 1.00 93.12 88 GLN A N 1
ATOM 682 C CA . GLN A 1 88 ? 7.545 0.255 9.813 1.00 93.12 88 GLN A CA 1
ATOM 683 C C . GLN A 1 88 ? 7.528 -1.038 10.653 1.00 93.12 88 GLN A C 1
ATOM 685 O O . GLN A 1 88 ? 8.515 -1.774 10.658 1.00 93.12 88 GLN A O 1
ATOM 690 N N . ASN A 1 89 ? 6.408 -1.379 11.308 1.00 92.12 89 ASN A N 1
ATOM 691 C CA . ASN A 1 89 ? 6.335 -2.492 12.264 1.00 92.12 89 ASN A CA 1
ATOM 692 C C . ASN A 1 89 ? 5.339 -3.589 11.853 1.00 92.12 89 ASN A C 1
ATOM 694 O O . ASN A 1 89 ? 4.256 -3.731 12.420 1.00 92.12 89 ASN A O 1
ATOM 698 N N . GLN A 1 90 ? 5.746 -4.466 10.927 1.00 86.56 90 GLN A N 1
ATOM 699 C CA . GLN A 1 90 ? 4.898 -5.537 10.365 1.00 86.56 90 GLN A CA 1
ATOM 700 C C . GLN A 1 90 ? 4.176 -6.416 11.409 1.00 86.56 90 GLN A C 1
ATOM 702 O O . GLN A 1 90 ? 3.071 -6.906 11.158 1.00 86.56 90 GLN A O 1
ATOM 707 N N . LYS A 1 91 ? 4.822 -6.678 12.550 1.00 90.56 91 LYS A N 1
ATOM 708 C CA . LYS A 1 91 ? 4.318 -7.593 13.586 1.00 90.56 91 LYS A CA 1
ATOM 709 C C . LYS A 1 91 ? 3.516 -6.897 14.685 1.00 90.56 91 LYS A C 1
ATOM 711 O O . LYS A 1 91 ? 2.974 -7.595 15.535 1.00 90.56 91 LYS A O 1
ATOM 716 N N . PHE A 1 92 ? 3.443 -5.568 14.673 1.00 90.50 92 PHE A N 1
ATOM 717 C CA . PHE A 1 92 ? 2.847 -4.805 15.765 1.00 90.50 92 PHE A CA 1
ATOM 718 C C . PHE A 1 92 ? 1.330 -4.983 15.849 1.00 90.50 92 PHE A C 1
ATOM 720 O O . PHE A 1 92 ? 0.794 -5.255 16.919 1.00 90.50 92 PHE A O 1
ATOM 727 N N . ASP A 1 93 ? 0.639 -4.902 14.711 1.00 92.25 93 ASP A N 1
ATOM 728 C CA . ASP A 1 93 ? -0.822 -4.971 14.661 1.00 92.25 93 ASP A CA 1
ATOM 729 C C . ASP A 1 93 ? -1.314 -6.152 13.803 1.00 92.25 93 ASP A C 1
ATOM 731 O O . ASP A 1 93 ? -1.822 -5.976 12.691 1.00 92.25 93 ASP A O 1
ATOM 735 N N . PRO A 1 94 ? -1.166 -7.402 14.284 1.00 91.06 94 PRO A N 1
ATOM 736 C CA . PRO A 1 94 ? -1.537 -8.581 13.509 1.00 91.06 94 PRO A CA 1
ATOM 737 C C . PRO A 1 94 ? -3.048 -8.678 13.264 1.00 91.06 94 PRO A C 1
ATOM 739 O O . PRO A 1 94 ? -3.461 -9.270 12.265 1.00 91.06 94 PRO A O 1
ATOM 742 N N . LYS A 1 95 ? -3.852 -8.105 14.169 1.00 92.56 95 LYS A N 1
ATOM 743 C CA . LYS A 1 95 ? -5.320 -8.116 14.130 1.00 92.56 95 LYS A CA 1
ATOM 744 C C . LYS A 1 95 ? -5.917 -6.880 13.445 1.00 92.56 95 LYS A C 1
ATOM 746 O O . LYS A 1 95 ? -7.134 -6.831 13.310 1.00 92.56 95 LYS A O 1
ATOM 751 N N . GLY A 1 96 ? -5.095 -5.908 13.046 1.00 92.56 96 GLY A N 1
ATOM 752 C CA . GLY A 1 96 ? -5.544 -4.695 12.364 1.00 92.56 96 GLY A CA 1
ATOM 753 C C . GLY A 1 96 ? -6.357 -3.733 13.222 1.00 92.56 96 GLY A C 1
ATOM 754 O O . GLY A 1 96 ? -7.179 -2.996 12.685 1.00 92.56 96 GLY A O 1
ATOM 755 N N . ARG A 1 97 ? -6.192 -3.758 14.548 1.00 92.62 97 ARG A N 1
ATOM 756 C CA . ARG A 1 97 ? -6.936 -2.879 15.461 1.00 92.62 97 ARG A CA 1
ATOM 757 C C . ARG A 1 97 ? -6.525 -1.422 15.293 1.00 92.62 97 ARG A C 1
ATOM 759 O O . ARG A 1 97 ? -7.397 -0.563 15.206 1.00 92.62 97 ARG A O 1
ATOM 766 N N . LEU A 1 98 ? -5.220 -1.161 15.212 1.00 93.56 98 LEU A N 1
ATOM 767 C CA . LEU A 1 98 ? -4.702 0.182 14.966 1.00 93.56 98 LEU A CA 1
ATOM 768 C C . LEU A 1 98 ? -5.138 0.646 13.575 1.00 93.56 98 LEU A C 1
ATOM 770 O O . LEU A 1 98 ? -5.665 1.745 13.438 1.00 93.56 98 LEU A O 1
ATOM 774 N N . ALA A 1 99 ? -5.001 -0.218 12.565 1.00 94.56 99 ALA A N 1
ATOM 775 C CA . ALA A 1 99 ? -5.439 0.088 11.205 1.00 94.56 99 ALA A CA 1
ATOM 776 C C . ALA A 1 99 ? -6.928 0.466 11.133 1.00 94.56 99 ALA A C 1
ATOM 778 O O . ALA A 1 99 ? -7.273 1.519 10.595 1.00 94.56 99 ALA A O 1
ATOM 779 N N . ALA A 1 100 ? -7.805 -0.351 11.722 1.00 93.00 100 ALA A N 1
ATOM 780 C CA . ALA A 1 100 ? -9.240 -0.084 11.774 1.00 93.00 100 ALA A CA 1
ATOM 781 C C . ALA A 1 100 ? -9.556 1.233 12.500 1.00 93.00 100 ALA A C 1
ATOM 783 O O . ALA A 1 100 ? -10.432 1.983 12.073 1.00 93.00 100 ALA A O 1
ATOM 784 N N . GLN A 1 101 ? -8.827 1.546 13.573 1.00 90.75 101 GLN A N 1
ATOM 785 C CA . GLN A 1 101 ? -9.024 2.778 14.328 1.00 90.75 101 GLN A CA 1
ATOM 786 C C . GLN A 1 101 ? -8.588 4.028 13.552 1.00 90.75 101 GLN A C 1
ATOM 788 O O . GLN A 1 101 ? -9.256 5.061 13.641 1.00 90.75 101 GLN A O 1
ATOM 793 N N . LEU A 1 102 ? -7.506 3.948 12.772 1.00 93.06 102 LEU A N 1
ATOM 794 C CA . LEU A 1 102 ? -7.083 5.044 11.897 1.00 93.06 102 LEU A CA 1
ATOM 795 C C . LEU A 1 102 ? -8.174 5.352 10.862 1.00 93.06 102 LEU A C 1
ATOM 797 O O . LEU A 1 102 ? -8.585 6.506 10.742 1.00 93.06 102 LEU A O 1
ATOM 801 N N . PHE A 1 103 ? -8.753 4.320 10.232 1.00 93.44 103 PHE A N 1
ATOM 802 C CA . PHE A 1 103 ? -9.906 4.499 9.342 1.00 93.44 103 PHE A CA 1
ATOM 803 C C . PHE A 1 103 ? -11.144 5.040 10.060 1.00 93.44 103 PHE A C 1
ATOM 805 O O . PHE A 1 103 ? -11.829 5.897 9.515 1.00 93.44 103 PHE A O 1
ATOM 812 N N . ALA A 1 104 ? -11.439 4.578 11.276 1.00 89.94 104 ALA A N 1
ATOM 813 C CA . ALA A 1 104 ? -12.594 5.063 12.031 1.00 89.94 104 ALA A CA 1
ATOM 814 C C . ALA A 1 104 ? -12.457 6.538 12.447 1.00 89.94 104 ALA A C 1
ATOM 816 O O . ALA A 1 104 ? -13.462 7.228 12.593 1.00 89.94 104 ALA A O 1
ATOM 817 N N . THR A 1 105 ? -11.225 7.011 12.650 1.00 88.88 105 THR A N 1
ATOM 818 C CA . THR A 1 105 ? -10.960 8.374 13.128 1.00 88.88 105 THR A CA 1
ATOM 819 C C . THR A 1 105 ? -10.831 9.373 11.983 1.00 88.88 105 THR A C 1
ATOM 821 O O . THR A 1 105 ? -11.364 10.476 12.068 1.00 88.88 105 THR A O 1
ATOM 824 N N . ASN A 1 106 ? -10.115 9.005 10.918 1.00 91.75 106 ASN A N 1
ATOM 825 C CA . ASN A 1 106 ? -9.910 9.853 9.749 1.00 91.75 106 ASN A CA 1
ATOM 826 C C . ASN A 1 106 ? -9.723 8.987 8.493 1.00 91.75 106 ASN A C 1
ATOM 828 O O . ASN A 1 106 ? -8.599 8.753 8.033 1.00 91.75 106 ASN A O 1
ATOM 832 N N . SER A 1 107 ? -10.832 8.458 7.966 1.00 93.25 107 SER A N 1
ATOM 833 C CA . SER A 1 107 ? -10.811 7.545 6.819 1.00 93.25 107 SER A CA 1
ATOM 834 C C . SER A 1 107 ? -10.230 8.192 5.569 1.00 93.25 107 SER A C 1
ATOM 836 O O . SER A 1 107 ? -9.387 7.574 4.928 1.00 93.25 107 SER A O 1
ATOM 838 N N . GLU A 1 108 ? -10.622 9.427 5.253 1.00 93.00 108 GLU A N 1
ATOM 839 C CA . GLU A 1 108 ? -10.161 10.161 4.069 1.00 93.00 108 GLU A CA 1
ATOM 840 C C . GLU A 1 108 ? -8.635 10.310 4.050 1.00 93.00 108 GLU A C 1
ATOM 842 O O . GLU A 1 108 ? -7.981 9.860 3.107 1.00 93.00 108 GLU A O 1
ATOM 847 N N . HIS A 1 109 ? -8.052 10.826 5.137 1.00 93.88 109 HIS A N 1
ATOM 848 C CA . HIS A 1 109 ? -6.599 10.978 5.251 1.00 93.88 109 HIS A CA 1
ATOM 849 C C . HIS A 1 109 ? -5.881 9.623 5.222 1.00 93.88 109 HIS A C 1
ATOM 851 O O . HIS A 1 109 ? -4.866 9.452 4.549 1.00 93.88 109 HIS A O 1
ATOM 857 N N . THR A 1 110 ? -6.435 8.609 5.894 1.00 95.50 110 THR A N 1
ATOM 858 C CA . THR A 1 110 ? -5.850 7.257 5.899 1.00 95.50 110 THR A CA 1
ATOM 859 C C . THR A 1 110 ? -5.882 6.617 4.503 1.00 95.50 110 THR A C 1
ATOM 861 O O . THR A 1 110 ? -4.921 5.949 4.106 1.00 95.50 110 THR A O 1
ATOM 864 N N . PHE A 1 111 ? -6.947 6.840 3.725 1.00 96.38 111 PHE A N 1
ATOM 865 C CA . PHE A 1 111 ? -7.034 6.411 2.327 1.00 96.38 111 PHE A CA 1
ATOM 866 C C . PHE A 1 111 ? -6.017 7.132 1.446 1.00 96.38 111 PHE A C 1
ATOM 868 O O . PHE A 1 111 ? -5.364 6.479 0.629 1.00 96.38 111 PHE A O 1
ATOM 875 N N . GLU A 1 112 ? -5.831 8.441 1.630 1.00 94.94 112 GLU A N 1
ATOM 876 C CA . GLU A 1 112 ? -4.815 9.209 0.909 1.00 94.94 112 GLU A CA 1
ATOM 877 C C . GLU A 1 112 ? -3.407 8.654 1.172 1.00 94.94 112 GLU A C 1
ATOM 879 O O . GLU A 1 112 ? -2.661 8.383 0.225 1.00 94.94 112 GLU A O 1
ATOM 884 N N . ARG A 1 113 ? -3.069 8.388 2.440 1.00 95.44 113 ARG A N 1
ATOM 885 C CA . ARG A 1 113 ? -1.792 7.764 2.824 1.00 95.44 113 ARG A CA 1
ATOM 886 C C . ARG A 1 113 ? -1.618 6.387 2.191 1.00 95.44 113 ARG A C 1
ATOM 888 O O . ARG A 1 113 ? -0.602 6.140 1.546 1.00 95.44 113 ARG A O 1
ATOM 895 N N . CYS A 1 114 ? -2.638 5.527 2.262 1.00 96.50 114 CYS A N 1
ATOM 896 C CA . CYS A 1 114 ? -2.613 4.229 1.581 1.00 96.50 114 CYS A CA 1
ATOM 897 C C . CYS A 1 114 ? -2.390 4.381 0.074 1.00 96.50 114 CYS A C 1
ATOM 899 O O . CYS A 1 114 ? -1.553 3.683 -0.492 1.00 96.50 114 CYS A O 1
ATOM 901 N N . CYS A 1 115 ? -3.095 5.305 -0.580 1.00 95.56 115 CYS A N 1
ATOM 902 C CA . CYS A 1 115 ? -2.928 5.582 -2.002 1.00 95.56 115 CYS A CA 1
ATOM 903 C C . CYS A 1 115 ? -1.480 5.972 -2.319 1.00 95.56 115 CYS A C 1
ATOM 905 O O . CYS A 1 115 ? -0.863 5.382 -3.211 1.00 95.56 115 CYS A O 1
ATOM 907 N N . ARG A 1 116 ? -0.911 6.909 -1.553 1.00 94.75 116 ARG A N 1
ATOM 908 C CA . ARG A 1 116 ? 0.476 7.357 -1.697 1.00 94.75 116 ARG A CA 1
ATOM 909 C C . ARG A 1 116 ? 1.451 6.190 -1.562 1.00 94.75 116 ARG A C 1
ATOM 911 O O . ARG A 1 116 ? 2.217 5.949 -2.496 1.00 94.75 116 ARG A O 1
ATOM 918 N N . THR A 1 117 ? 1.358 5.395 -0.501 1.00 95.81 117 THR A N 1
ATOM 919 C CA . THR A 1 117 ? 2.241 4.238 -0.302 1.00 95.81 117 THR A CA 1
ATOM 920 C C . THR A 1 117 ? 2.068 3.177 -1.394 1.00 95.81 117 THR A C 1
ATOM 922 O O . THR A 1 117 ? 3.051 2.620 -1.876 1.00 95.81 117 THR A O 1
ATOM 925 N N . LEU A 1 118 ? 0.852 2.940 -1.897 1.00 94.94 118 LEU A N 1
ATOM 926 C CA . LEU A 1 118 ? 0.632 2.056 -3.052 1.00 94.94 118 LEU A CA 1
ATOM 927 C C . LEU A 1 118 ? 1.301 2.592 -4.330 1.00 94.94 118 LEU A C 1
ATOM 929 O O . LEU A 1 118 ? 1.751 1.824 -5.191 1.00 94.94 118 LEU A O 1
ATOM 933 N N . VAL A 1 119 ? 1.385 3.919 -4.474 1.00 90.94 119 VAL A N 1
ATOM 934 C CA . VAL A 1 119 ? 2.031 4.564 -5.618 1.00 90.94 119 VAL A CA 1
ATOM 935 C C . VAL A 1 119 ? 3.554 4.457 -5.511 1.00 90.94 119 VAL A C 1
ATOM 937 O O . VAL A 1 119 ? 4.173 3.941 -6.452 1.00 90.94 119 VAL A O 1
ATOM 940 N N . ILE A 1 120 ? 4.131 4.968 -4.424 1.00 89.94 120 ILE A N 1
ATOM 941 C CA . ILE A 1 120 ? 5.567 5.264 -4.301 1.00 89.94 120 ILE A CA 1
ATOM 942 C C . ILE A 1 120 ? 6.309 4.400 -3.279 1.00 89.94 120 ILE A C 1
ATOM 944 O O . ILE A 1 120 ? 7.534 4.406 -3.285 1.00 89.94 120 ILE A O 1
ATOM 948 N N . GLY A 1 121 ? 5.614 3.656 -2.422 1.00 91.81 121 GLY A N 1
ATOM 949 C CA . GLY A 1 121 ? 6.267 2.801 -1.433 1.00 91.81 121 GLY A CA 1
ATOM 950 C C . GLY A 1 121 ? 6.941 1.592 -2.073 1.00 91.81 121 GLY A C 1
ATOM 951 O O . GLY A 1 121 ? 6.601 1.257 -3.204 1.00 91.81 121 GLY A O 1
ATOM 952 N N . ASP A 1 122 ? 7.881 0.951 -1.380 1.00 91.75 122 ASP A N 1
ATOM 953 C CA . ASP A 1 122 ? 8.548 -0.294 -1.807 1.00 91.75 122 ASP A CA 1
ATOM 954 C C . ASP A 1 122 ? 7.605 -1.522 -1.764 1.00 91.75 122 ASP A C 1
ATOM 956 O O . ASP A 1 122 ? 6.431 -1.405 -1.410 1.00 91.75 122 ASP A O 1
ATOM 960 N N . TYR A 1 123 ? 8.082 -2.711 -2.152 1.00 93.00 123 TYR A N 1
ATOM 961 C CA . TYR A 1 123 ? 7.249 -3.926 -2.185 1.00 93.00 123 TYR A CA 1
ATOM 962 C C . TYR A 1 123 ? 6.579 -4.233 -0.837 1.00 93.00 123 TYR A C 1
ATOM 964 O O . TYR A 1 123 ? 5.368 -4.462 -0.777 1.00 93.00 123 TYR A O 1
ATOM 972 N N . ASP A 1 124 ? 7.339 -4.187 0.257 1.00 93.75 124 ASP A N 1
ATOM 973 C CA . ASP A 1 124 ? 6.831 -4.512 1.585 1.00 93.75 124 ASP A CA 1
ATOM 974 C C . ASP A 1 124 ? 5.882 -3.430 2.109 1.00 93.75 124 ASP A C 1
ATOM 976 O O . ASP A 1 124 ? 4.860 -3.740 2.726 1.00 93.75 124 ASP A O 1
ATOM 980 N N . GLN A 1 125 ? 6.178 -2.159 1.840 1.00 94.94 125 GLN A N 1
ATOM 981 C CA . GLN A 1 125 ? 5.304 -1.033 2.160 1.00 94.94 125 GLN A CA 1
ATOM 982 C C . GLN A 1 125 ? 3.970 -1.146 1.417 1.00 94.94 125 GLN A C 1
ATOM 984 O O . GLN A 1 125 ? 2.916 -1.043 2.044 1.00 94.94 125 GLN A O 1
ATOM 989 N N . ARG A 1 126 ? 3.990 -1.448 0.111 1.00 96.12 126 ARG A N 1
ATOM 990 C CA . ARG A 1 126 ? 2.777 -1.683 -0.693 1.00 96.12 126 ARG A CA 1
ATOM 991 C C . ARG A 1 126 ? 1.966 -2.856 -0.162 1.00 96.12 126 ARG A C 1
ATOM 993 O O . ARG A 1 126 ? 0.751 -2.742 -0.005 1.00 96.12 126 ARG A O 1
ATOM 1000 N N . ARG A 1 127 ? 2.633 -3.962 0.174 1.00 96.38 127 ARG A N 1
ATOM 1001 C CA . ARG A 1 127 ? 1.999 -5.134 0.787 1.00 96.38 127 ARG A CA 1
ATOM 1002 C C . ARG A 1 127 ? 1.313 -4.782 2.105 1.00 96.38 127 ARG A C 1
ATOM 1004 O O . ARG A 1 127 ? 0.190 -5.218 2.355 1.00 96.38 127 ARG A O 1
ATOM 1011 N N . ARG A 1 128 ? 1.974 -3.992 2.954 1.00 95.62 128 ARG A N 1
ATOM 1012 C CA . ARG A 1 128 ? 1.419 -3.543 4.238 1.00 95.62 128 ARG A CA 1
ATOM 1013 C C . ARG A 1 128 ? 0.275 -2.550 4.057 1.00 95.62 128 ARG A C 1
ATOM 1015 O O . ARG A 1 128 ? -0.715 -2.682 4.764 1.00 95.62 128 ARG A O 1
ATOM 1022 N N . ALA A 1 129 ? 0.353 -1.637 3.091 1.00 96.69 129 ALA A N 1
ATOM 1023 C CA . ALA A 1 129 ? -0.749 -0.738 2.752 1.00 96.69 129 ALA A CA 1
ATOM 1024 C C . ALA A 1 129 ? -1.980 -1.511 2.241 1.00 96.69 129 ALA A C 1
ATOM 1026 O O . ALA A 1 129 ? -3.093 -1.255 2.694 1.00 96.69 129 ALA A O 1
ATOM 1027 N N . LEU A 1 130 ? -1.790 -2.520 1.378 1.00 96.69 130 LEU A N 1
ATOM 1028 C CA . LEU A 1 130 ? -2.867 -3.432 0.961 1.00 96.69 130 LEU A CA 1
ATOM 1029 C C . LEU A 1 130 ? -3.489 -4.169 2.151 1.00 96.69 130 LEU A C 1
ATOM 1031 O O . LEU A 1 130 ? -4.710 -4.233 2.272 1.00 96.69 130 LEU A O 1
ATOM 1035 N N . ARG A 1 131 ? -2.659 -4.691 3.060 1.00 95.94 131 ARG A N 1
ATOM 1036 C CA . ARG A 1 131 ? -3.143 -5.316 4.297 1.00 95.94 131 ARG A CA 1
ATOM 1037 C C . ARG A 1 131 ? -3.892 -4.318 5.179 1.00 95.94 131 ARG A C 1
ATOM 1039 O O . ARG A 1 131 ? -4.876 -4.681 5.802 1.00 95.94 131 ARG A O 1
ATOM 1046 N N . MET A 1 132 ? -3.455 -3.066 5.239 1.00 96.44 132 MET A N 1
ATOM 1047 C CA . MET A 1 132 ? -4.147 -2.042 6.011 1.00 96.44 132 MET A CA 1
ATOM 1048 C C . MET A 1 132 ? -5.565 -1.817 5.472 1.00 96.44 132 MET A C 1
ATOM 1050 O O . MET A 1 132 ? -6.514 -1.796 6.253 1.00 96.44 132 MET A O 1
ATOM 1054 N N . LEU A 1 133 ? -5.722 -1.745 4.144 1.00 96.38 133 LEU A N 1
ATOM 1055 C CA . LEU A 1 133 ? -7.023 -1.597 3.483 1.00 96.38 133 LEU A CA 1
ATOM 1056 C C . LEU A 1 133 ? -8.003 -2.733 3.809 1.00 96.38 133 LEU A C 1
ATOM 1058 O O . LEU A 1 133 ? -9.206 -2.488 3.823 1.00 96.38 133 LEU A O 1
ATOM 1062 N N . SER A 1 134 ? -7.530 -3.944 4.140 1.00 95.50 134 SER A N 1
ATOM 1063 C CA . SER A 1 134 ? -8.422 -5.038 4.558 1.00 95.50 134 SER A CA 1
ATOM 1064 C C . SER A 1 134 ? -9.114 -4.791 5.902 1.00 95.50 134 SER A C 1
ATOM 1066 O O . SER A 1 134 ? -10.051 -5.503 6.246 1.00 95.50 134 SER A O 1
ATOM 1068 N N . PHE A 1 135 ? -8.646 -3.810 6.679 1.00 95.56 135 PHE A N 1
ATOM 1069 C CA . PHE A 1 135 ? -9.251 -3.405 7.950 1.00 95.56 135 PHE A CA 1
ATOM 1070 C C . PHE A 1 135 ? -10.146 -2.166 7.823 1.00 95.56 135 PHE A C 1
ATOM 1072 O O . PHE A 1 135 ? -10.749 -1.747 8.812 1.00 95.56 135 PHE A O 1
ATOM 1079 N N . ALA A 1 136 ? -10.250 -1.576 6.628 1.00 95.25 136 ALA A N 1
ATOM 1080 C CA . ALA A 1 136 ? -11.188 -0.493 6.373 1.00 95.25 136 ALA A CA 1
ATOM 1081 C C . ALA A 1 136 ? -12.633 -1.017 6.409 1.00 95.25 136 ALA A C 1
ATOM 1083 O O . ALA A 1 136 ? -12.928 -2.137 5.986 1.00 95.25 136 ALA A O 1
ATOM 1084 N N . ASN A 1 137 ? -13.564 -0.195 6.893 1.00 93.12 137 ASN A N 1
ATOM 1085 C CA . ASN A 1 137 ? -14.969 -0.579 6.951 1.00 93.12 137 ASN A CA 1
ATOM 1086 C C . ASN A 1 137 ? -15.606 -0.533 5.550 1.00 93.12 137 ASN A C 1
ATOM 1088 O O . ASN A 1 137 ? -16.026 0.526 5.075 1.00 93.12 137 ASN A O 1
ATOM 1092 N N . ILE A 1 138 ? -15.711 -1.702 4.908 1.00 92.19 138 ILE A N 1
ATOM 1093 C CA . ILE A 1 138 ? -16.284 -1.870 3.561 1.00 92.19 138 ILE A CA 1
ATOM 1094 C C . ILE A 1 138 ? -17.714 -1.329 3.469 1.00 92.19 138 ILE A C 1
ATOM 1096 O O . ILE A 1 138 ? -18.096 -0.805 2.428 1.00 92.19 138 ILE A O 1
ATOM 1100 N N . ASN A 1 139 ? -18.490 -1.384 4.553 1.00 91.44 139 ASN A N 1
ATOM 1101 C CA . ASN A 1 139 ? -19.869 -0.895 4.549 1.00 91.44 139 ASN A CA 1
ATOM 1102 C C . ASN A 1 139 ? -19.954 0.637 4.548 1.00 91.44 139 ASN A C 1
ATOM 1104 O O . ASN A 1 139 ? -20.949 1.189 4.089 1.00 91.44 139 ASN A O 1
ATOM 1108 N N . GLN A 1 140 ? -18.930 1.327 5.059 1.00 92.00 140 GLN A N 1
ATOM 1109 C CA . GLN A 1 140 ? -18.894 2.792 5.106 1.00 92.00 140 GLN A CA 1
ATOM 1110 C C . GLN A 1 140 ? -18.292 3.397 3.834 1.00 92.00 140 GLN A C 1
ATOM 1112 O O . GLN A 1 140 ? -18.751 4.441 3.379 1.00 92.00 140 GLN A O 1
ATOM 1117 N N . HIS A 1 141 ? -17.284 2.744 3.245 1.00 93.31 141 HIS A N 1
ATOM 1118 C CA . HIS A 1 141 ? -16.519 3.300 2.122 1.00 93.31 141 HIS A CA 1
ATOM 1119 C C . HIS A 1 141 ? -16.298 2.304 0.960 1.00 93.31 141 HIS A C 1
ATOM 1121 O O . HIS A 1 141 ? -15.166 2.155 0.492 1.00 93.31 141 HIS A O 1
ATO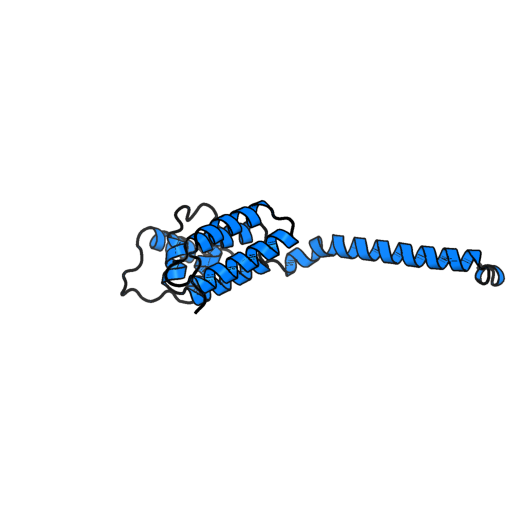M 1127 N N . PRO A 1 142 ? -17.340 1.621 0.443 1.00 93.56 142 PRO A N 1
ATOM 1128 C CA . PRO A 1 142 ? -17.167 0.532 -0.526 1.00 93.56 142 PRO A CA 1
ATOM 1129 C C . PRO A 1 142 ? -16.524 0.992 -1.841 1.00 93.56 142 PRO A C 1
ATOM 1131 O O . PRO A 1 142 ? -15.648 0.315 -2.380 1.00 93.56 142 PRO A O 1
ATOM 1134 N N . THR A 1 143 ? -16.932 2.159 -2.350 1.00 93.19 143 THR A N 1
ATOM 1135 C CA . THR A 1 143 ? -16.442 2.714 -3.620 1.00 93.19 143 THR A CA 1
ATOM 1136 C C . THR A 1 143 ? -14.967 3.087 -3.545 1.00 93.19 143 THR A C 1
ATOM 1138 O O . THR A 1 143 ? -14.207 2.779 -4.461 1.00 93.19 143 THR A O 1
ATOM 1141 N N . GLU A 1 144 ? -14.550 3.718 -2.447 1.00 94.25 144 GLU A N 1
ATOM 1142 C CA . GLU A 1 144 ? -13.176 4.190 -2.275 1.00 94.25 144 GLU A CA 1
ATOM 1143 C C . GLU A 1 144 ? -12.204 3.022 -2.081 1.00 94.25 144 GLU A C 1
ATOM 1145 O O . GLU A 1 144 ? -11.165 2.961 -2.739 1.00 94.25 144 GLU A O 1
ATOM 1150 N N . ILE A 1 145 ? -12.587 2.030 -1.270 1.00 95.44 145 ILE A N 1
ATOM 1151 C CA . ILE A 1 145 ? -11.792 0.810 -1.086 1.00 95.44 145 ILE A CA 1
ATOM 1152 C C . ILE A 1 145 ? -11.652 0.073 -2.423 1.00 95.44 145 ILE A C 1
ATOM 1154 O O . ILE A 1 145 ? -10.537 -0.275 -2.813 1.00 95.44 145 ILE A O 1
ATOM 1158 N N . ARG A 1 146 ? -12.750 -0.111 -3.173 1.00 95.56 146 ARG A N 1
ATOM 1159 C CA . ARG A 1 146 ? -12.709 -0.743 -4.502 1.00 95.56 146 ARG A CA 1
ATOM 1160 C C . ARG A 1 146 ? -11.780 0.015 -5.453 1.00 95.56 146 ARG A C 1
ATOM 1162 O O . ARG A 1 146 ? -10.903 -0.599 -6.055 1.00 95.56 146 ARG A O 1
ATOM 1169 N N . ARG A 1 147 ? -11.911 1.345 -5.533 1.00 95.50 147 ARG A N 1
ATOM 1170 C CA . ARG A 1 147 ? -11.068 2.215 -6.372 1.00 95.50 147 ARG A CA 1
ATOM 1171 C C . ARG A 1 147 ? -9.580 2.025 -6.075 1.00 95.50 147 ARG A C 1
ATOM 1173 O O . ARG A 1 147 ? -8.784 1.890 -7.009 1.00 95.50 147 ARG A O 1
ATOM 1180 N N . LEU A 1 148 ? -9.200 2.017 -4.795 1.00 96.12 148 LEU A N 1
ATOM 1181 C CA . LEU A 1 148 ? -7.808 1.852 -4.375 1.00 96.12 148 LEU A CA 1
ATOM 1182 C C . LEU A 1 148 ? -7.281 0.441 -4.642 1.00 96.12 148 LEU A C 1
ATOM 1184 O O . LEU A 1 148 ? -6.149 0.307 -5.109 1.00 96.12 148 LEU A O 1
ATOM 1188 N N . LEU A 1 149 ? -8.088 -0.598 -4.420 1.00 96.94 149 LEU A N 1
ATOM 1189 C CA . LEU A 1 149 ? -7.701 -1.976 -4.724 1.00 96.94 149 LEU A CA 1
ATOM 1190 C C . LEU A 1 149 ? -7.543 -2.214 -6.231 1.00 96.94 149 LEU A C 1
ATOM 1192 O O . LEU A 1 149 ? -6.532 -2.774 -6.647 1.00 96.94 149 LEU A O 1
ATOM 1196 N N . ASP A 1 150 ? -8.461 -1.719 -7.066 1.00 96.94 150 ASP A N 1
ATOM 1197 C CA . ASP A 1 150 ? -8.350 -1.799 -8.532 1.00 96.94 150 ASP A CA 1
ATOM 1198 C C . ASP A 1 150 ? -7.110 -1.064 -9.050 1.00 96.94 150 ASP A C 1
ATOM 1200 O O . ASP A 1 150 ? -6.473 -1.466 -10.031 1.00 96.94 150 ASP A O 1
ATOM 1204 N N . TYR A 1 151 ? -6.774 0.065 -8.425 1.00 95.12 151 TYR A N 1
ATOM 1205 C CA . TYR A 1 151 ? -5.553 0.794 -8.733 1.00 95.12 1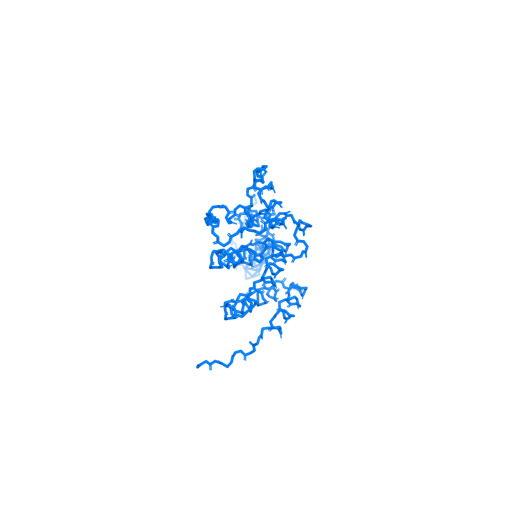51 TYR A CA 1
ATOM 1206 C C . TYR A 1 151 ? -4.306 -0.000 -8.317 1.00 95.12 151 TYR A C 1
ATOM 1208 O O . TYR A 1 151 ? -3.395 -0.164 -9.134 1.00 95.12 151 TYR A O 1
ATOM 1216 N N . ALA A 1 152 ? -4.279 -0.527 -7.089 1.00 95.88 152 ALA A N 1
ATOM 1217 C CA . ALA A 1 152 ? -3.177 -1.330 -6.567 1.00 95.88 152 ALA A CA 1
ATOM 1218 C C . ALA A 1 152 ? -2.929 -2.575 -7.427 1.00 95.88 152 ALA A C 1
ATOM 1220 O O . ALA A 1 152 ? -1.800 -2.796 -7.858 1.00 95.88 152 ALA A O 1
ATOM 1221 N N . ARG A 1 153 ? -3.993 -3.312 -7.764 1.00 97.69 153 ARG A N 1
ATOM 1222 C CA . ARG A 1 153 ? -3.982 -4.481 -8.651 1.00 97.69 153 ARG A CA 1
ATOM 1223 C C . ARG A 1 153 ? -3.339 -4.156 -9.999 1.00 97.69 153 ARG A C 1
ATOM 1225 O O . ARG A 1 153 ? -2.318 -4.736 -10.351 1.00 97.69 153 ARG A O 1
ATOM 1232 N N . ARG A 1 154 ? -3.862 -3.150 -10.717 1.00 96.88 154 ARG A N 1
ATOM 1233 C CA . ARG A 1 154 ? -3.334 -2.724 -12.033 1.00 96.88 154 ARG A CA 1
ATOM 1234 C C . ARG A 1 154 ? -1.883 -2.254 -11.984 1.00 96.88 154 ARG A C 1
ATOM 1236 O O . ARG A 1 154 ? -1.205 -2.221 -13.014 1.00 96.88 154 ARG A O 1
ATOM 1243 N N . LYS A 1 155 ? -1.422 -1.768 -10.831 1.00 93.94 155 LYS A N 1
ATOM 1244 C CA . LYS A 1 155 ? -0.038 -1.331 -10.651 1.00 93.94 155 LYS A CA 1
ATOM 1245 C C . LYS A 1 155 ? 0.887 -2.501 -10.324 1.00 93.94 155 LYS A C 1
ATOM 1247 O O . LYS A 1 155 ? 1.976 -2.549 -10.887 1.00 93.94 155 LYS A O 1
ATOM 1252 N N . ALA A 1 156 ? 0.441 -3.429 -9.482 1.00 94.44 156 ALA A N 1
ATOM 1253 C CA . ALA A 1 156 ? 1.135 -4.677 -9.189 1.00 94.44 156 ALA A CA 1
ATOM 1254 C C . ALA A 1 156 ? 1.308 -5.530 -10.458 1.00 94.44 156 ALA A C 1
ATOM 1256 O O . ALA A 1 156 ? 2.421 -5.961 -10.739 1.00 94.44 156 ALA A O 1
ATOM 1257 N N . GLU A 1 157 ? 0.272 -5.649 -11.301 1.00 95.62 157 GLU A N 1
ATOM 1258 C CA . GLU A 1 157 ? 0.352 -6.325 -12.612 1.00 95.62 157 GLU A CA 1
ATOM 1259 C C . GLU A 1 157 ? 1.455 -5.721 -13.494 1.00 95.62 157 GLU A C 1
ATOM 1261 O O . GLU A 1 157 ? 2.297 -6.429 -14.036 1.00 95.62 157 GLU A O 1
ATOM 1266 N N . ARG A 1 158 ? 1.510 -4.385 -13.589 1.00 93.69 158 ARG A N 1
ATOM 1267 C CA . ARG A 1 158 ? 2.543 -3.682 -14.369 1.00 93.69 158 ARG A CA 1
ATOM 1268 C C . ARG A 1 158 ? 3.961 -3.885 -13.833 1.00 93.69 158 ARG A C 1
ATOM 1270 O O . ARG A 1 158 ? 4.911 -3.693 -14.586 1.00 93.69 158 ARG A O 1
ATOM 1277 N N . ARG A 1 159 ? 4.103 -4.229 -12.552 1.00 90.94 159 ARG A N 1
ATOM 1278 C CA . ARG A 1 159 ? 5.380 -4.515 -11.884 1.00 90.94 159 ARG A CA 1
ATOM 1279 C C . ARG A 1 159 ? 5.692 -6.013 -11.805 1.00 90.94 159 ARG A C 1
ATOM 1281 O O . ARG A 1 159 ? 6.752 -6.358 -11.303 1.00 90.94 159 ARG A O 1
ATOM 1288 N N . SER A 1 160 ? 4.818 -6.883 -12.321 1.00 94.00 160 SER A N 1
ATOM 1289 C CA . SER A 1 160 ? 4.920 -8.347 -12.175 1.00 94.00 160 SER A CA 1
ATOM 1290 C C . SER A 1 160 ? 4.967 -8.803 -10.704 1.00 94.00 160 SER A C 1
ATOM 1292 O O . SER A 1 160 ? 5.742 -9.676 -10.328 1.00 94.00 160 SER A O 1
ATOM 1294 N N . GLU A 1 161 ? 4.159 -8.172 -9.846 1.00 95.69 161 GLU A N 1
ATOM 1295 C CA . GLU A 1 161 ? 4.042 -8.478 -8.411 1.00 95.69 161 GLU A CA 1
ATOM 1296 C C . GLU A 1 161 ? 2.841 -9.399 -8.145 1.00 95.69 161 GLU A C 1
ATOM 1298 O O . GLU A 1 161 ? 1.848 -8.983 -7.542 1.00 95.69 161 GLU A O 1
ATOM 1303 N N . ASP A 1 162 ? 2.920 -10.646 -8.614 1.00 97.31 162 ASP A N 1
ATOM 1304 C CA . ASP A 1 162 ? 1.796 -11.602 -8.646 1.00 97.31 162 ASP A CA 1
ATOM 1305 C C . ASP A 1 162 ? 1.146 -11.847 -7.271 1.00 97.31 162 ASP A C 1
ATOM 1307 O O . ASP A 1 162 ? -0.079 -11.973 -7.158 1.00 97.31 162 ASP A O 1
ATOM 1311 N N . ASP A 1 163 ? 1.946 -11.838 -6.202 1.00 97.19 163 ASP A N 1
ATOM 1312 C CA . ASP A 1 163 ? 1.463 -11.947 -4.821 1.00 97.19 163 ASP A CA 1
ATOM 1313 C C . ASP A 1 163 ? 0.530 -10.782 -4.450 1.00 97.19 163 ASP A C 1
ATOM 1315 O O . ASP A 1 163 ? -0.514 -10.985 -3.827 1.00 97.19 163 ASP A O 1
ATOM 1319 N N . LEU A 1 164 ? 0.879 -9.548 -4.835 1.00 97.38 164 LEU A N 1
ATOM 1320 C CA . LEU A 1 164 ? 0.064 -8.367 -4.531 1.00 97.38 164 LEU A CA 1
ATOM 1321 C C . LEU A 1 164 ? -1.185 -8.301 -5.405 1.00 97.38 164 LEU A C 1
ATOM 1323 O O . LEU A 1 164 ? -2.226 -7.854 -4.923 1.00 97.38 164 LEU A O 1
ATOM 1327 N N . VAL A 1 165 ? -1.102 -8.774 -6.653 1.00 98.06 165 VAL A N 1
ATOM 1328 C CA . VAL A 1 165 ? -2.277 -8.957 -7.518 1.00 98.06 165 VAL A CA 1
ATOM 1329 C C . VAL A 1 165 ? -3.258 -9.917 -6.851 1.00 98.06 165 VAL A C 1
ATOM 1331 O O . VAL A 1 165 ? -4.415 -9.559 -6.644 1.00 98.06 165 VAL A O 1
ATOM 1334 N N . SER A 1 166 ? -2.770 -11.078 -6.408 1.00 97.75 166 SER A N 1
ATOM 1335 C CA . SER A 1 166 ? -3.583 -12.097 -5.737 1.00 97.75 166 SER A CA 1
ATOM 1336 C C . SER A 1 166 ? -4.248 -11.564 -4.464 1.00 97.75 166 SER A C 1
ATOM 1338 O O . SER A 1 166 ? -5.432 -11.806 -4.233 1.00 97.75 166 SER A O 1
ATOM 1340 N N . VAL A 1 167 ? -3.515 -10.800 -3.645 1.00 96.75 167 VAL A N 1
ATOM 1341 C CA . VAL A 1 167 ? -4.071 -10.163 -2.438 1.00 96.75 167 VAL A CA 1
ATOM 1342 C C . VAL A 1 167 ? -5.143 -9.132 -2.796 1.00 96.75 167 VAL A C 1
ATOM 1344 O O . VAL A 1 167 ? -6.205 -9.116 -2.174 1.00 96.75 167 VAL A O 1
ATOM 1347 N N . ALA A 1 168 ? -4.901 -8.279 -3.794 1.00 97.44 168 ALA A N 1
ATOM 1348 C CA . ALA A 1 168 ? -5.877 -7.278 -4.214 1.00 97.44 168 ALA A CA 1
ATOM 1349 C C . ALA A 1 168 ? -7.157 -7.928 -4.767 1.00 97.44 168 ALA A C 1
ATOM 1351 O O . ALA A 1 168 ? -8.252 -7.500 -4.405 1.00 97.44 168 ALA A O 1
ATOM 1352 N N . ASP A 1 169 ? -7.032 -8.993 -5.562 1.00 97.56 169 ASP A N 1
ATOM 1353 C CA . ASP A 1 169 ? -8.165 -9.758 -6.095 1.00 97.56 169 ASP A CA 1
ATOM 1354 C C . ASP A 1 169 ? -8.997 -10.407 -4.982 1.00 97.56 169 ASP A C 1
ATOM 1356 O O . ASP A 1 169 ? -10.228 -10.320 -4.990 1.00 97.56 169 ASP A O 1
ATOM 1360 N N . GLN A 1 170 ? -8.340 -10.999 -3.979 1.00 96.56 170 GLN A N 1
ATOM 1361 C CA . GLN A 1 170 ? -9.020 -11.565 -2.809 1.00 96.56 170 GLN A CA 1
ATOM 1362 C C . GLN A 1 170 ? -9.826 -10.511 -2.044 1.00 96.56 170 GLN A C 1
ATOM 1364 O O . GLN A 1 170 ? -10.942 -10.794 -1.610 1.00 96.56 170 GLN A O 1
ATOM 1369 N N . LEU A 1 171 ? -9.282 -9.302 -1.880 1.00 95.44 171 LEU A N 1
ATOM 1370 C CA . LEU A 1 171 ? -9.980 -8.206 -1.209 1.00 95.44 171 LEU A CA 1
ATOM 1371 C C . LEU A 1 171 ? -11.123 -7.649 -2.066 1.00 95.44 171 LEU A C 1
ATOM 1373 O O . LEU A 1 171 ? -12.210 -7.408 -1.547 1.00 95.44 171 LEU A O 1
ATOM 1377 N N . LEU A 1 172 ? -10.929 -7.504 -3.380 1.00 95.88 172 LEU A N 1
ATOM 1378 C CA . LEU A 1 172 ? -11.977 -7.064 -4.309 1.00 95.88 172 LEU A CA 1
ATOM 1379 C C . LEU A 1 172 ? -13.175 -8.019 -4.329 1.00 95.88 172 LEU A C 1
ATOM 1381 O O . LEU A 1 172 ? -14.315 -7.558 -4.399 1.00 95.88 172 LEU A O 1
ATOM 1385 N N . ALA A 1 173 ? -12.929 -9.328 -4.227 1.00 94.44 173 ALA A N 1
ATOM 1386 C CA . ALA A 1 173 ? -13.975 -10.348 -4.166 1.00 94.44 173 ALA A CA 1
ATOM 1387 C C . ALA A 1 173 ? -14.842 -10.257 -2.896 1.00 94.44 173 ALA A C 1
ATOM 1389 O O . ALA A 1 173 ? -15.989 -10.701 -2.906 1.00 94.44 173 ALA A O 1
ATOM 1390 N N . GLN A 1 174 ? -14.320 -9.672 -1.813 1.00 92.00 174 GLN A N 1
ATOM 1391 C CA . GLN A 1 174 ? -15.053 -9.474 -0.555 1.00 92.00 174 GLN A CA 1
ATOM 1392 C C . GLN A 1 174 ? -15.949 -8.232 -0.581 1.00 92.00 174 GLN A C 1
ATOM 1394 O O . GLN A 1 174 ? -16.853 -8.108 0.245 1.00 92.00 174 GLN A O 1
ATOM 1399 N N . ILE A 1 175 ? -15.712 -7.300 -1.508 1.00 90.81 175 ILE A N 1
ATOM 1400 C CA . ILE A 1 175 ? -16.493 -6.069 -1.603 1.00 90.81 175 ILE A CA 1
ATOM 1401 C C . ILE A 1 175 ? -17.777 -6.374 -2.374 1.00 90.81 175 ILE A C 1
ATOM 1403 O O . ILE A 1 175 ? -17.692 -6.801 -3.533 1.00 90.81 175 ILE A O 1
ATOM 1407 N N . PRO A 1 176 ? -18.965 -6.100 -1.796 1.00 82.88 176 PRO A N 1
ATOM 1408 C CA . PRO A 1 176 ? -20.225 -6.247 -2.507 1.00 82.88 176 PRO A CA 1
ATOM 1409 C C . PRO A 1 176 ? -20.149 -5.539 -3.861 1.00 82.88 176 PRO A C 1
ATOM 1411 O O . PRO A 1 176 ? -19.626 -4.422 -3.971 1.00 82.88 176 PRO A O 1
ATOM 1414 N N . GLN A 1 177 ? -20.641 -6.187 -4.916 1.00 72.50 177 GLN A N 1
ATOM 1415 C CA . GLN A 1 177 ? -20.885 -5.498 -6.177 1.00 72.50 177 GLN A CA 1
ATOM 1416 C C . GLN A 1 177 ? -22.071 -4.567 -5.934 1.00 72.50 177 GLN A C 1
ATOM 1418 O O . GLN A 1 177 ? -23.223 -4.958 -6.084 1.00 72.50 177 GLN A O 1
ATOM 1423 N N . GLY A 1 178 ? -21.789 -3.360 -5.439 1.00 60.62 178 GLY A N 1
ATOM 1424 C CA . GLY A 1 178 ? -22.796 -2.317 -5.366 1.00 60.62 178 GLY A CA 1
ATOM 1425 C C . GLY A 1 178 ? -23.338 -2.117 -6.773 1.00 60.62 178 GLY A C 1
ATOM 1426 O O . GLY A 1 178 ? -22.564 -1.837 -7.687 1.00 60.62 178 GLY A O 1
ATOM 1427 N N . THR A 1 179 ? -24.644 -2.314 -6.949 1.00 46.81 179 THR A N 1
ATOM 1428 C CA . THR A 1 179 ? -25.363 -1.826 -8.124 1.00 46.81 179 THR A CA 1
ATOM 1429 C C . THR A 1 179 ? -25.003 -0.361 -8.277 1.00 46.81 179 THR A C 1
ATOM 1431 O O . THR A 1 179 ? -25.292 0.441 -7.387 1.00 46.81 179 THR A O 1
ATOM 1434 N N . THR A 1 180 ? -24.297 -0.042 -9.357 1.00 43.06 180 THR A N 1
ATOM 1435 C CA . THR A 1 180 ? -24.082 1.325 -9.816 1.00 43.06 180 THR A CA 1
ATOM 1436 C C . THR A 1 180 ? -25.434 2.045 -9.756 1.00 43.06 180 THR A C 1
ATOM 1438 O O . THR A 1 180 ? -26.383 1.512 -10.339 1.00 43.06 180 THR A O 1
ATOM 1441 N N . PRO A 1 181 ? -25.575 3.155 -9.007 1.00 46.84 181 PRO A N 1
ATOM 1442 C CA . PRO A 1 181 ? -26.773 3.979 -9.107 1.00 46.84 181 PRO A CA 1
ATOM 1443 C C . PRO A 1 181 ? -26.945 4.518 -10.531 1.00 46.84 181 PRO A C 1
ATOM 1445 O O . PRO A 1 181 ? -25.913 4.727 -11.217 1.00 46.84 181 PRO A O 1
#